Protein AF-A0A3C1LHM8-F1 (afdb_monomer)

Solvent-accessible surface area (backbone atoms only — not comparable to full-atom values): 5717 Å² total; per-residue (Å²): 110,46,43,53,65,80,62,56,66,75,41,35,35,38,31,22,63,44,85,96,46,71,78,43,46,34,33,31,73,39,71,60,98,61,35,34,35,34,37,38,58,54,85,90,48,77,45,80,45,82,44,49,25,81,42,71,26,41,43,80,77,44,78,48,54,70,70,59,52,51,53,52,49,57,76,58,46,63,86,88,74,71,77,77,78,74,82,83,89,84,94,77,89,134

pLDDT: mean 83.04, std 17.66, range [41.75, 97.94]

Mean predicted aligned error: 9.09 Å

Radius of gyration: 16.36 Å; Cα contacts (8 Å, |Δi|>4): 158; chains: 1; bounding box: 30×50×49 Å

Nearest PDB structures (foldseek):
  7zs1-assembly1_A  TM=5.410E-01  e=3.466E-01  Candidatus Kuenenia
  1ib8-assembly1_A  TM=6.057E-01  e=1.940E+00  Streptococcus pneumoniae
  8fl4-assembly1_LE  TM=3.933E-01  e=8.201E-01  Homo sapiens
  8i9p-assembly1_LT  TM=4.369E-01  e=1.730E+00  Thermochaetoides thermophila DSM 1495
  6rm3-assembly1_LT0  TM=3.261E-01  e=1.940E+00  Vairimorpha necatrix

Secondary structure (DSSP, 8-state):
-EEGGGPPTT-EEEEE-STTPPEEEEEEEEE-SSEEEEEEE-SS-EEEEEEETTSEESEEEEEEPHHHHHHHHHHHS-GGG-------------

Sequence (94 aa):
MFEFKLLEPGCYYVVQEKQDGPLSLMKVQMVTDHCVLLIHYGPDFELQEWRRKNDMLHDIVECLEDAKANMWRSFYRNPSEFDFETDDEDDDKM

Foldseek 3Di:
DAFQLVDDAQWWFFFAADVVHDTWIKHFPDDDPFWTWIWTDDLQDTDTDIDTRGRDTPTTDDIDDPVVVVVVVCVRDDVVPDDPPPPDDDDDDD

Structure (mmCIF, N/CA/C/O backbone):
data_AF-A0A3C1LHM8-F1
#
_entry.id   AF-A0A3C1LHM8-F1
#
loop_
_atom_site.group_PDB
_atom_site.id
_atom_site.type_symbol
_atom_site.label_atom_id
_atom_site.label_alt_id
_atom_site.label_comp_id
_atom_site.label_asym_id
_atom_site.label_entity_id
_atom_site.label_seq_id
_atom_site.pdbx_PDB_ins_code
_atom_site.Cartn_x
_atom_site.Cartn_y
_atom_site.Cartn_z
_atom_site.occupancy
_atom_site.B_iso_or_equiv
_atom_site.auth_seq_id
_atom_site.auth_comp_id
_atom_site.auth_asym_id
_atom_site.auth_atom_id
_atom_site.pdbx_PDB_model_num
ATOM 1 N N . MET A 1 1 ? -11.445 10.243 4.293 1.00 81.44 1 MET A N 1
ATOM 2 C CA . MET A 1 1 ? -10.400 9.612 5.119 1.00 81.44 1 MET A CA 1
ATOM 3 C C . MET A 1 1 ? -10.742 8.144 5.246 1.00 81.44 1 MET A C 1
ATOM 5 O O . MET A 1 1 ? -11.901 7.820 5.488 1.00 81.44 1 MET A O 1
ATOM 9 N N . PHE A 1 2 ? -9.754 7.297 5.014 1.00 94.00 2 PHE A N 1
ATOM 10 C CA . PHE A 1 2 ? -9.851 5.845 4.956 1.00 94.00 2 PHE A CA 1
ATOM 11 C C . PHE A 1 2 ? -8.967 5.221 6.037 1.00 94.00 2 PHE A C 1
ATOM 13 O O . PHE A 1 2 ? -8.250 5.924 6.744 1.00 94.00 2 PHE A O 1
ATOM 20 N N . GLU A 1 3 ? -9.005 3.900 6.154 1.00 95.00 3 GLU A N 1
ATOM 21 C CA . GLU A 1 3 ? -8.173 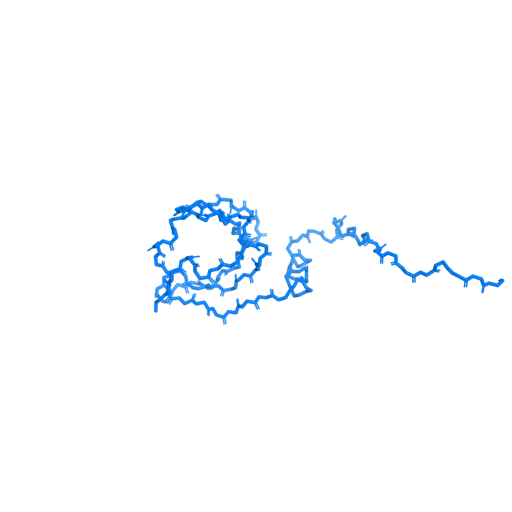3.132 7.079 1.00 95.00 3 GLU A CA 1
ATOM 22 C C . GLU A 1 3 ? -7.437 2.032 6.309 1.00 95.00 3 GLU A C 1
ATOM 24 O O . GLU A 1 3 ? -7.978 1.483 5.344 1.00 95.00 3 GLU A O 1
ATOM 29 N N . PHE A 1 4 ? -6.240 1.652 6.763 1.00 94.81 4 PHE A N 1
ATOM 30 C CA . PHE A 1 4 ? -5.454 0.579 6.132 1.00 94.81 4 PHE A CA 1
ATOM 31 C C . PHE A 1 4 ? -6.161 -0.786 6.138 1.00 94.81 4 PHE A C 1
ATOM 33 O O . PHE A 1 4 ? -5.815 -1.656 5.344 1.00 94.81 4 PHE A O 1
ATOM 40 N N . LYS A 1 5 ? -7.177 -0.989 6.989 1.00 95.00 5 LYS A N 1
ATOM 41 C CA . LYS A 1 5 ? -8.000 -2.212 7.006 1.00 95.00 5 LYS A CA 1
ATOM 42 C C . LYS A 1 5 ? -8.762 -2.478 5.704 1.00 95.00 5 LYS A C 1
ATOM 44 O O . LYS A 1 5 ? -9.252 -3.587 5.530 1.00 95.00 5 LYS A O 1
ATOM 49 N N . LEU A 1 6 ? -8.939 -1.456 4.865 1.00 94.81 6 LEU A N 1
ATOM 50 C CA . LEU A 1 6 ? -9.648 -1.563 3.589 1.00 94.81 6 LEU A CA 1
ATOM 51 C C . LEU A 1 6 ? -8.768 -2.133 2.474 1.00 94.81 6 LEU A C 1
ATOM 53 O O . LEU A 1 6 ? -9.274 -2.396 1.390 1.00 94.81 6 LEU A O 1
ATOM 57 N N . LEU A 1 7 ? -7.466 -2.277 2.722 1.00 95.06 7 LEU A N 1
ATOM 58 C CA . LEU A 1 7 ? -6.517 -2.734 1.724 1.00 95.06 7 LEU A CA 1
ATOM 59 C C . LEU A 1 7 ? -6.350 -4.252 1.779 1.00 95.06 7 LEU A C 1
ATOM 61 O O . LEU A 1 7 ? -6.312 -4.850 2.859 1.00 95.06 7 LEU A O 1
ATOM 65 N N . GLU A 1 8 ? -6.196 -4.857 0.609 1.00 93.81 8 GLU A N 1
ATOM 66 C CA . GLU A 1 8 ? -6.110 -6.304 0.445 1.00 93.81 8 GLU A CA 1
ATOM 67 C C . GLU A 1 8 ? -4.654 -6.755 0.252 1.00 93.81 8 GLU A C 1
ATOM 69 O O . GLU A 1 8 ? -3.883 -6.083 -0.440 1.00 93.81 8 GLU A O 1
ATOM 74 N N . PRO A 1 9 ? -4.235 -7.876 0.872 1.00 95.06 9 PRO A N 1
ATOM 75 C CA . PRO A 1 9 ? -2.885 -8.403 0.708 1.00 95.06 9 PRO A CA 1
ATOM 76 C C . PRO A 1 9 ? -2.623 -8.807 -0.744 1.00 95.06 9 PRO A C 1
ATOM 78 O O . PRO A 1 9 ? -3.471 -9.404 -1.397 1.00 95.06 9 PRO A O 1
ATOM 81 N N . GLY A 1 10 ? -1.420 -8.517 -1.232 1.00 91.88 10 GLY A N 1
ATOM 82 C CA . GLY A 1 10 ? -1.011 -8.772 -2.613 1.00 91.88 10 GLY A CA 1
ATOM 83 C C . GLY A 1 10 ? -1.272 -7.601 -3.561 1.00 91.88 10 GLY A C 1
ATOM 84 O O . GLY A 1 10 ? -0.553 -7.484 -4.549 1.00 91.88 10 GLY A O 1
ATOM 85 N N . CYS A 1 11 ? -2.198 -6.699 -3.228 1.00 93.56 11 CYS A N 1
ATOM 86 C CA . CYS A 1 11 ? -2.579 -5.581 -4.086 1.00 93.56 11 CYS A CA 1
ATOM 87 C C . CYS A 1 11 ? -1.630 -4.378 -3.971 1.00 93.56 11 CYS A C 1
ATOM 89 O O . CYS A 1 11 ? -1.002 -4.127 -2.931 1.00 93.56 11 CYS A O 1
ATOM 91 N N . TYR A 1 12 ? -1.565 -3.609 -5.059 1.00 94.62 12 TYR A N 1
ATOM 92 C CA . TYR A 1 12 ? -0.831 -2.351 -5.146 1.00 94.62 12 TYR A CA 1
ATOM 93 C C . TYR A 1 12 ? -1.806 -1.184 -5.129 1.00 94.62 12 TYR A C 1
ATOM 95 O O . TYR A 1 12 ? -2.802 -1.188 -5.849 1.00 94.62 12 TYR A O 1
ATOM 103 N N . TYR A 1 13 ? -1.490 -0.160 -4.347 1.00 95.31 13 TYR A N 1
ATOM 104 C CA . TYR A 1 13 ? -2.328 1.021 -4.209 1.00 95.31 13 TYR A CA 1
ATOM 105 C C . TYR A 1 13 ? -1.518 2.287 -4.435 1.00 95.31 13 TYR A C 1
ATOM 107 O O . TYR A 1 13 ? -0.414 2.431 -3.905 1.00 95.31 13 TYR A O 1
ATOM 115 N N . VAL A 1 14 ? -2.108 3.221 -5.176 1.00 94.69 14 VAL A N 1
ATOM 116 C CA . VAL A 1 14 ? -1.693 4.622 -5.167 1.00 94.69 14 VAL A CA 1
ATOM 117 C C . VAL A 1 14 ? -2.516 5.323 -4.098 1.00 94.69 14 VAL A C 1
ATOM 119 O O . VAL A 1 14 ? -3.747 5.348 -4.166 1.00 94.69 14 VAL A O 1
ATOM 122 N N . VAL A 1 15 ? -1.847 5.874 -3.091 1.00 95.19 15 VAL A N 1
ATOM 123 C CA . VAL A 1 15 ? -2.510 6.488 -1.936 1.00 95.19 15 VAL A CA 1
ATOM 124 C C . VAL A 1 15 ? -1.978 7.877 -1.647 1.00 95.19 15 VAL A C 1
ATOM 126 O O . VAL A 1 15 ? -0.873 8.243 -2.048 1.00 95.19 15 VAL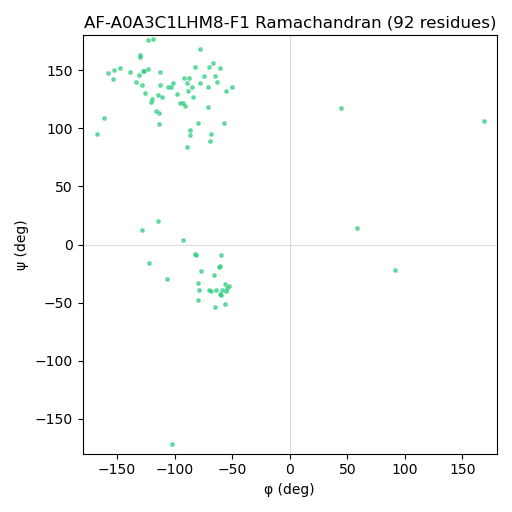 A O 1
ATOM 129 N N . GLN A 1 16 ? -2.768 8.631 -0.889 1.00 96.50 16 GLN A N 1
ATOM 130 C CA . GLN A 1 16 ? -2.338 9.856 -0.240 1.00 96.50 16 GLN A CA 1
ATOM 131 C C . GLN A 1 16 ? -2.434 9.649 1.275 1.00 96.50 16 GLN A C 1
ATOM 133 O O . GLN A 1 16 ? -3.518 9.460 1.826 1.00 96.50 16 GLN A O 1
ATOM 138 N N . GLU A 1 17 ? -1.303 9.662 1.980 1.00 93.19 17 GLU A N 1
ATOM 139 C CA . GLU A 1 17 ? -1.304 9.401 3.429 1.00 93.19 17 GLU A CA 1
ATOM 140 C C . GLU A 1 17 ? -1.720 10.622 4.259 1.00 93.19 17 GLU A C 1
ATOM 142 O O . GLU A 1 17 ? -2.345 10.480 5.309 1.00 93.19 17 GLU A O 1
ATOM 147 N N . LYS A 1 18 ? -1.389 11.831 3.792 1.00 94.62 18 LYS A N 1
ATOM 148 C CA . LYS A 1 18 ? -1.677 13.102 4.472 1.00 94.62 18 LYS A CA 1
ATOM 149 C C . LYS A 1 18 ? -2.416 14.042 3.533 1.00 94.62 18 LYS A C 1
ATOM 151 O O . LYS A 1 18 ? -2.166 14.025 2.333 1.00 94.62 18 LYS A O 1
ATOM 156 N N . GLN A 1 19 ? -3.271 14.890 4.094 1.00 94.12 19 GLN A N 1
ATOM 157 C CA . GLN A 1 19 ? -3.909 15.964 3.337 1.00 94.12 19 GLN A CA 1
ATOM 158 C C . GLN A 1 19 ? -2.839 16.833 2.661 1.00 94.12 19 GLN A C 1
ATOM 160 O O . GLN A 1 19 ? -1.850 17.188 3.303 1.00 94.12 19 GLN A O 1
ATOM 165 N N . ASP A 1 20 ? -3.022 17.105 1.368 1.00 93.44 20 ASP A N 1
ATOM 166 C CA . ASP A 1 20 ? -2.082 17.845 0.511 1.00 93.44 20 ASP A CA 1
ATOM 167 C C . ASP A 1 20 ? -0.669 17.220 0.402 1.00 93.44 20 ASP A C 1
ATOM 169 O O . ASP A 1 20 ? 0.273 17.856 -0.070 1.00 93.44 20 ASP A O 1
ATOM 173 N N . GLY A 1 21 ? -0.500 15.962 0.828 1.00 93.12 21 GLY A N 1
ATOM 174 C CA . GLY A 1 21 ? 0.747 15.206 0.688 1.00 93.12 21 GLY A CA 1
ATOM 175 C C . GLY A 1 21 ? 0.961 14.657 -0.730 1.00 93.12 21 GLY A C 1
ATOM 176 O O . GLY A 1 21 ? 0.031 14.651 -1.538 1.00 93.12 21 GLY A O 1
ATOM 177 N N . PRO A 1 22 ? 2.166 14.161 -1.060 1.00 93.50 22 PRO A N 1
ATOM 178 C CA . PRO A 1 22 ? 2.399 13.501 -2.340 1.00 93.50 22 PRO A CA 1
ATOM 179 C C . PRO A 1 22 ? 1.619 12.184 -2.438 1.00 93.50 22 PRO A C 1
ATOM 181 O O . PRO A 1 22 ? 1.314 11.553 -1.422 1.00 93.50 22 PRO A O 1
ATOM 184 N N . LEU A 1 23 ? 1.347 11.757 -3.672 1.00 93.12 23 LEU A N 1
ATOM 185 C CA . LEU A 1 23 ? 0.883 10.400 -3.943 1.00 93.12 23 LEU A CA 1
ATOM 186 C C . LEU A 1 23 ? 2.065 9.435 -3.899 1.00 93.12 23 LEU A C 1
ATOM 188 O O . LEU A 1 23 ? 3.140 9.742 -4.419 1.00 93.12 23 LEU A O 1
ATOM 192 N N . SER A 1 24 ? 1.856 8.271 -3.299 1.00 91.12 24 SER A N 1
ATOM 193 C CA . SER A 1 24 ? 2.859 7.214 -3.213 1.00 91.12 24 SER A CA 1
ATOM 194 C C . SER A 1 24 ? 2.273 5.875 -3.643 1.00 91.12 24 SER A C 1
ATOM 196 O O . SER A 1 24 ? 1.090 5.598 -3.437 1.00 91.12 24 SER A O 1
ATOM 198 N N . LEU A 1 25 ? 3.117 5.050 -4.266 1.00 91.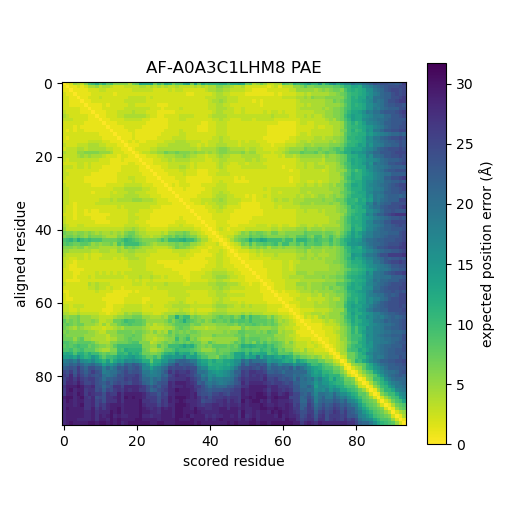94 25 LEU A N 1
ATOM 199 C CA . LEU A 1 25 ? 2.799 3.659 -4.551 1.00 91.94 25 LEU A CA 1
ATOM 200 C C . LEU A 1 25 ? 3.222 2.800 -3.363 1.00 91.94 25 LEU A C 1
ATOM 202 O O . LEU A 1 25 ? 4.362 2.883 -2.895 1.00 91.94 25 LEU A O 1
ATOM 206 N N . MET A 1 26 ? 2.327 1.921 -2.929 1.00 93.38 26 MET A N 1
ATOM 207 C CA . MET A 1 26 ? 2.648 0.901 -1.942 1.00 93.38 26 MET A CA 1
ATOM 208 C C . MET A 1 26 ? 2.010 -0.442 -2.285 1.00 93.38 26 MET A C 1
ATO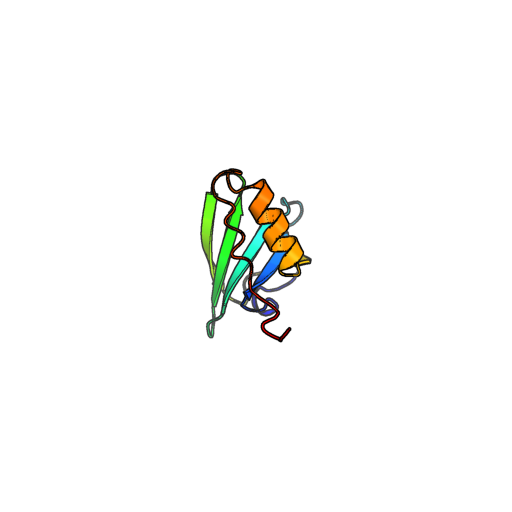M 210 O O . MET A 1 26 ? 0.923 -0.500 -2.858 1.00 93.38 26 MET A O 1
ATOM 214 N N . LYS A 1 27 ? 2.681 -1.530 -1.907 1.00 94.75 27 LYS A N 1
ATOM 215 C CA . LYS A 1 27 ? 2.125 -2.886 -1.933 1.00 94.75 27 LYS A CA 1
ATOM 216 C C . LYS A 1 27 ? 1.749 -3.310 -0.527 1.00 94.75 27 LYS A C 1
ATOM 218 O O . LYS A 1 27 ? 2.553 -3.172 0.394 1.00 94.75 27 LYS A O 1
ATOM 223 N N . VAL A 1 28 ? 0.577 -3.913 -0.374 1.00 96.19 28 VAL A N 1
ATOM 224 C CA . VAL A 1 28 ? 0.232 -4.620 0.860 1.00 96.19 28 VAL A CA 1
ATOM 225 C C . VAL A 1 28 ? 0.891 -5.991 0.835 1.00 96.19 28 VAL A C 1
ATOM 227 O O . VAL A 1 28 ? 0.457 -6.897 0.127 1.00 96.19 28 VAL A O 1
ATOM 230 N N . GLN A 1 29 ? 1.963 -6.159 1.600 1.00 96.19 29 GLN A N 1
ATOM 231 C CA . GLN A 1 29 ? 2.702 -7.417 1.631 1.0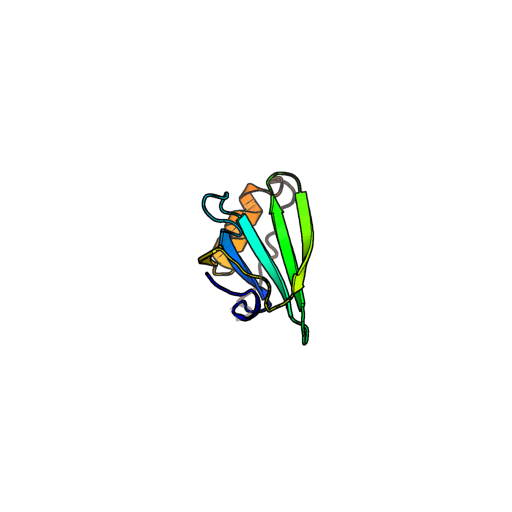0 96.19 29 GLN A CA 1
ATOM 232 C C . GLN A 1 29 ? 2.002 -8.465 2.496 1.00 96.19 29 GLN A C 1
ATOM 234 O O . GLN A 1 29 ? 2.000 -9.645 2.159 1.00 96.19 29 GLN A O 1
ATOM 239 N N . MET A 1 30 ? 1.428 -8.047 3.626 1.00 95.56 30 MET A N 1
ATOM 240 C CA . MET A 1 30 ? 0.769 -8.951 4.565 1.00 95.56 30 MET A CA 1
ATOM 241 C C . MET A 1 30 ? -0.228 -8.193 5.439 1.00 95.56 30 MET A C 1
ATOM 243 O O . MET A 1 30 ? 0.007 -7.049 5.822 1.00 95.56 30 MET A O 1
ATOM 247 N N . VAL A 1 31 ? -1.309 -8.867 5.818 1.00 96.44 31 VAL A N 1
ATOM 248 C CA . VAL A 1 31 ? -2.287 -8.380 6.793 1.00 96.44 31 VAL A CA 1
ATOM 249 C C . VAL A 1 31 ? -2.332 -9.368 7.962 1.00 96.44 31 VAL A C 1
ATOM 251 O O . VAL A 1 31 ? -2.539 -10.558 7.752 1.00 96.44 31 VAL A O 1
ATOM 254 N N . THR A 1 32 ? -2.120 -8.888 9.189 1.00 96.44 32 THR A N 1
ATOM 255 C CA . THR A 1 32 ? -2.278 -9.669 10.435 1.00 96.44 32 THR A CA 1
ATOM 256 C C . THR A 1 32 ? -3.593 -9.304 11.118 1.00 96.44 32 THR A C 1
ATOM 258 O O . THR A 1 32 ? -4.382 -8.557 10.549 1.00 96.44 32 THR A O 1
ATOM 261 N N . ASP A 1 33 ? -3.862 -9.762 12.343 1.00 96.62 33 ASP A N 1
ATOM 262 C CA . ASP A 1 33 ? -5.095 -9.397 13.059 1.00 96.62 33 ASP A CA 1
ATOM 263 C C . ASP A 1 33 ? -5.234 -7.881 13.265 1.00 96.62 33 ASP A C 1
ATOM 265 O O . ASP A 1 33 ? -6.317 -7.325 13.059 1.00 96.62 33 ASP A O 1
ATOM 269 N N . HIS A 1 34 ? -4.129 -7.192 13.571 1.00 96.75 34 HIS A N 1
ATOM 270 C CA . HIS A 1 34 ? -4.135 -5.779 13.972 1.00 96.75 34 HIS A CA 1
ATOM 271 C C . HIS A 1 34 ? -3.298 -4.849 13.091 1.00 96.75 34 HIS A C 1
ATOM 273 O O . HIS A 1 34 ? -3.484 -3.630 13.152 1.00 96.75 34 HIS A O 1
ATOM 279 N N . CYS A 1 35 ? -2.397 -5.393 12.276 1.00 97.88 35 CYS A N 1
ATOM 280 C CA . CYS A 1 35 ? -1.436 -4.605 11.517 1.00 97.88 35 CYS A CA 1
ATOM 281 C C . CYS A 1 35 ? -1.419 -4.999 10.041 1.00 97.88 35 CYS A C 1
ATOM 283 O O . CYS A 1 35 ? -1.882 -6.069 9.648 1.00 97.88 35 CYS A O 1
ATOM 285 N N . VAL A 1 36 ? -0.853 -4.110 9.239 1.00 97.38 36 VAL A N 1
ATOM 286 C CA . VAL A 1 36 ? -0.599 -4.284 7.816 1.00 97.38 36 VAL A CA 1
ATOM 287 C C . VAL A 1 36 ? 0.885 -4.022 7.586 1.00 97.38 36 VAL A C 1
ATOM 289 O O . VAL A 1 36 ? 1.419 -3.025 8.076 1.00 97.38 36 VAL A O 1
ATOM 292 N N . LEU A 1 37 ? 1.552 -4.938 6.888 1.00 97.56 37 LEU A N 1
ATOM 293 C CA . LEU A 1 37 ? 2.909 -4.752 6.389 1.00 97.56 37 LEU A CA 1
ATOM 294 C C . LEU A 1 37 ? 2.821 -4.210 4.966 1.00 97.56 37 LEU A C 1
ATOM 296 O O . LEU A 1 37 ? 2.229 -4.845 4.089 1.00 97.56 37 LEU A O 1
ATOM 300 N N . LEU A 1 38 ? 3.423 -3.050 4.754 1.00 96.50 38 LEU A N 1
ATOM 301 C CA . LEU A 1 38 ? 3.446 -2.330 3.493 1.00 96.50 38 LEU A CA 1
ATOM 302 C C . LEU A 1 38 ? 4.867 -2.310 2.940 1.00 96.50 38 LEU A C 1
ATOM 304 O O . LEU A 1 38 ? 5.837 -2.273 3.697 1.00 96.50 38 LEU A O 1
ATOM 308 N N . ILE A 1 39 ? 4.980 -2.301 1.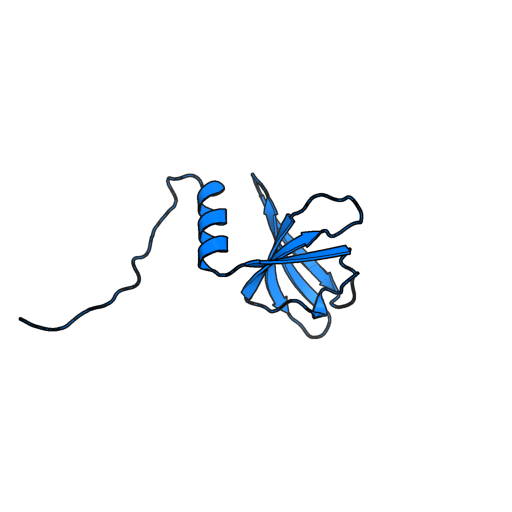618 1.00 94.56 39 ILE A N 1
ATOM 309 C CA . ILE A 1 39 ? 6.213 -1.956 0.915 1.00 94.56 39 ILE A CA 1
ATOM 310 C C . ILE A 1 39 ? 5.944 -0.659 0.172 1.00 94.56 39 ILE A C 1
ATOM 312 O O . ILE A 1 39 ? 5.137 -0.644 -0.755 1.00 94.56 39 ILE A O 1
ATOM 316 N N . HIS A 1 40 ? 6.604 0.414 0.588 1.00 91.69 40 HIS A N 1
ATOM 317 C CA . HIS A 1 40 ? 6.612 1.682 -0.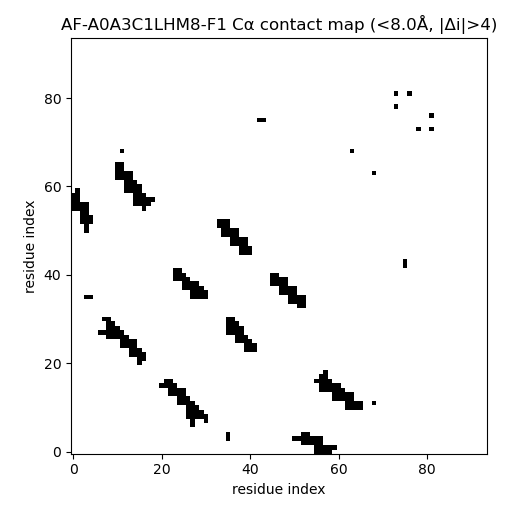124 1.00 91.69 40 HIS A CA 1
ATOM 318 C C . HIS A 1 40 ? 7.694 1.649 -1.188 1.00 91.69 40 HIS A C 1
ATOM 320 O O . HIS A 1 40 ? 8.825 1.238 -0.915 1.00 91.69 40 HIS A O 1
ATOM 326 N N . TYR A 1 41 ? 7.350 2.128 -2.376 1.00 85.12 41 TYR A N 1
ATOM 327 C CA . TYR A 1 41 ? 8.294 2.218 -3.474 1.00 85.12 41 TYR A CA 1
ATOM 328 C C . TYR A 1 41 ? 8.621 3.679 -3.776 1.00 85.12 41 TYR A C 1
ATOM 330 O O . TYR A 1 41 ? 7.727 4.503 -3.980 1.00 85.12 41 TYR A O 1
ATOM 338 N N . GLY A 1 42 ? 9.912 3.998 -3.790 1.00 80.19 42 GLY A N 1
ATOM 339 C CA . GLY A 1 42 ? 10.448 5.294 -4.185 1.00 80.19 42 GLY A CA 1
ATOM 340 C C . GLY A 1 42 ? 11.455 5.162 -5.330 1.00 80.19 42 GLY A C 1
ATOM 341 O O . GLY A 1 42 ? 11.787 4.047 -5.727 1.00 80.19 42 GLY A O 1
ATOM 342 N N . PRO A 1 43 ? 11.967 6.292 -5.854 1.00 75.00 43 PRO A N 1
ATOM 343 C CA . PRO A 1 43 ? 12.906 6.290 -6.972 1.00 75.00 43 PRO A CA 1
ATOM 344 C C . PRO A 1 43 ? 14.160 5.444 -6.759 1.00 75.00 43 PRO A C 1
ATOM 346 O O . PRO A 1 43 ? 14.579 4.738 -7.666 1.00 75.00 43 PRO A O 1
ATOM 349 N N . ASP A 1 44 ? 14.703 5.484 -5.544 1.00 78.25 44 ASP A N 1
ATOM 350 C CA . ASP A 1 44 ? 15.985 4.861 -5.207 1.00 78.25 44 ASP A CA 1
ATOM 351 C C . ASP A 1 44 ? 15.883 3.943 -3.978 1.00 78.25 44 ASP A C 1
ATOM 353 O O . ASP A 1 44 ? 16.897 3.577 -3.382 1.00 78.25 44 ASP A O 1
ATOM 357 N N . PHE A 1 45 ? 14.665 3.613 -3.533 1.00 79.62 45 PHE A N 1
ATOM 358 C CA . PHE A 1 45 ? 14.472 2.797 -2.337 1.00 79.62 45 PHE A CA 1
ATOM 359 C C . PHE A 1 45 ? 13.171 1.9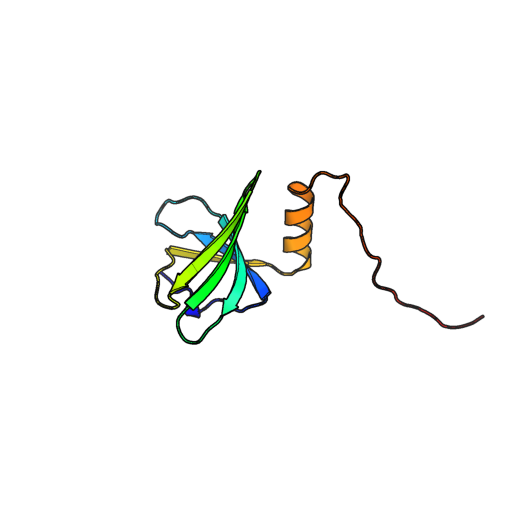95 -2.351 1.00 79.62 45 PHE A C 1
ATOM 361 O O . PHE A 1 45 ? 12.140 2.435 -2.859 1.00 79.62 45 PHE A O 1
ATOM 368 N N . GLU A 1 46 ? 13.218 0.849 -1.678 1.00 86.75 46 GLU A N 1
ATOM 369 C CA . GLU A 1 46 ? 12.044 0.134 -1.193 1.00 86.75 46 GLU A CA 1
ATOM 370 C C . GLU A 1 46 ? 12.079 0.156 0.336 1.00 86.75 46 GLU A C 1
ATOM 372 O O . GLU A 1 46 ? 13.099 -0.175 0.945 1.00 86.75 46 GLU A O 1
ATOM 377 N N . LEU A 1 47 ? 10.979 0.567 0.967 1.00 91.94 47 LEU A N 1
ATOM 378 C CA . LEU A 1 47 ? 10.878 0.630 2.422 1.00 91.94 47 LEU A CA 1
ATOM 379 C C . LEU A 1 47 ? 9.745 -0.264 2.909 1.00 91.94 47 LEU A C 1
ATOM 381 O O . LEU A 1 47 ? 8.589 -0.070 2.541 1.00 91.94 47 LEU A O 1
ATOM 385 N N . GLN A 1 48 ? 10.078 -1.215 3.780 1.00 95.62 48 GLN A N 1
ATOM 386 C CA . GLN A 1 48 ? 9.079 -1.995 4.501 1.00 95.62 48 GLN A CA 1
ATOM 387 C C . GLN A 1 48 ? 8.619 -1.235 5.744 1.00 95.62 48 GLN A C 1
ATOM 389 O O . GLN A 1 48 ? 9.441 -0.842 6.574 1.00 95.62 48 GLN A O 1
ATOM 394 N N . GLU A 1 49 ? 7.310 -1.064 5.891 1.00 96.06 49 GLU A N 1
ATOM 395 C CA . GLU A 1 49 ? 6.706 -0.344 7.010 1.00 96.06 49 GLU A CA 1
ATOM 396 C C . GLU A 1 49 ? 5.527 -1.123 7.598 1.00 96.06 49 GLU A C 1
ATOM 398 O O . GLU A 1 49 ? 4.711 -1.705 6.885 1.00 96.06 49 GLU A O 1
ATOM 403 N N . TRP A 1 50 ? 5.419 -1.106 8.927 1.00 97.50 50 TRP A N 1
ATOM 404 C CA . TRP A 1 50 ? 4.257 -1.620 9.641 1.00 97.50 50 TRP A CA 1
ATOM 405 C C . TRP A 1 50 ? 3.302 -0.491 10.006 1.00 97.50 50 TRP A C 1
ATOM 407 O O . TRP A 1 50 ? 3.698 0.469 10.667 1.00 97.50 50 TRP A O 1
ATOM 417 N N . ARG A 1 51 ? 2.022 -0.665 9.674 1.00 97.38 51 ARG A N 1
ATOM 418 C CA . ARG A 1 51 ? 0.934 0.227 10.094 1.00 97.38 51 ARG A CA 1
ATOM 419 C C . ARG A 1 51 ? -0.142 -0.535 10.840 1.00 97.38 51 ARG A C 1
ATOM 421 O O . ARG A 1 51 ? -0.353 -1.725 10.605 1.00 97.38 51 ARG A O 1
ATOM 428 N N . ARG A 1 52 ? -0.841 0.128 11.762 1.00 97.94 52 ARG A N 1
ATOM 429 C CA . ARG A 1 52 ? -2.043 -0.459 12.363 1.00 97.94 52 ARG A CA 1
ATOM 430 C C . ARG A 1 52 ? -3.159 -0.401 11.332 1.00 97.94 52 ARG A C 1
ATOM 432 O O . ARG A 1 52 ? -3.293 0.576 10.606 1.00 97.94 52 ARG A O 1
ATOM 439 N N . LYS A 1 53 ? -4.024 -1.411 11.320 1.00 96.44 53 LYS A N 1
ATOM 440 C CA . LYS A 1 53 ? -5.204 -1.442 10.441 1.00 96.44 53 LYS A CA 1
ATOM 441 C C . LYS A 1 53 ? -6.083 -0.197 10.555 1.00 96.44 53 LYS A C 1
ATOM 443 O O . LYS A 1 53 ? -6.646 0.243 9.561 1.00 96.44 53 LYS A O 1
ATOM 448 N N . ASN A 1 54 ? -6.178 0.347 11.765 1.00 96.38 54 ASN A N 1
ATOM 449 C CA . ASN A 1 54 ? -7.016 1.499 12.082 1.00 96.38 54 ASN A CA 1
ATOM 450 C C . ASN A 1 54 ? -6.255 2.831 11.961 1.00 96.38 54 ASN A C 1
ATOM 452 O O . ASN A 1 54 ? -6.806 3.871 12.317 1.00 96.38 54 ASN A O 1
ATOM 456 N N . ASP A 1 55 ? -4.988 2.813 11.523 1.00 96.50 55 ASP A N 1
ATOM 457 C CA . ASP A 1 55 ? -4.305 4.053 11.170 1.00 96.50 55 ASP A CA 1
ATOM 458 C C . ASP A 1 55 ? -5.011 4.672 9.960 1.00 96.50 55 ASP A C 1
ATOM 460 O O . ASP A 1 55 ? -5.524 3.973 9.079 1.00 96.50 55 ASP A O 1
ATOM 464 N N . MET A 1 56 ? -5.054 5.999 9.937 1.00 95.44 56 MET A N 1
ATOM 465 C CA . MET A 1 56 ? -5.808 6.727 8.930 1.00 95.44 56 MET A CA 1
ATOM 466 C C . MET A 1 56 ? -4.973 6.981 7.672 1.00 95.44 56 MET A C 1
ATOM 468 O O . MET A 1 56 ? -3.785 7.298 7.746 1.00 95.44 56 MET A O 1
ATOM 472 N N . LEU A 1 57 ? -5.643 6.903 6.529 1.00 94.69 57 LEU A N 1
ATOM 473 C CA . LEU A 1 57 ? -5.192 7.314 5.204 1.00 94.69 57 LEU A CA 1
ATOM 474 C C . LEU A 1 57 ? -6.025 8.510 4.761 1.00 94.69 57 LEU A C 1
ATOM 476 O O . LEU A 1 57 ? -7.245 8.518 4.946 1.00 94.69 57 LEU A O 1
ATOM 480 N N . HIS A 1 58 ? -5.402 9.522 4.164 1.00 97.00 58 HIS A N 1
ATOM 481 C CA . HIS A 1 58 ? -6.171 10.645 3.641 1.00 97.00 58 HIS A CA 1
ATOM 482 C C . HIS A 1 58 ? -7.077 10.188 2.491 1.00 97.00 58 HIS A C 1
ATOM 484 O O . HIS A 1 58 ? -8.300 10.357 2.593 1.00 97.00 58 HIS A O 1
ATOM 490 N N . ASP A 1 59 ? -6.488 9.533 1.487 1.00 96.75 59 ASP A N 1
ATOM 491 C CA . ASP A 1 59 ? -7.189 9.046 0.300 1.00 96.75 59 ASP A CA 1
ATOM 492 C C . ASP A 1 59 ? -6.598 7.739 -0.263 1.00 96.75 59 ASP A C 1
ATOM 494 O O . ASP A 1 59 ? -5.399 7.473 -0.127 1.00 96.75 59 ASP A O 1
ATOM 498 N N . ILE A 1 60 ? -7.449 6.940 -0.910 1.00 95.88 60 ILE A N 1
ATOM 499 C CA . ILE A 1 60 ? -7.066 5.776 -1.719 1.00 95.88 60 ILE A CA 1
ATOM 500 C C . ILE A 1 60 ? -7.441 6.121 -3.159 1.00 95.88 60 ILE A C 1
ATOM 502 O O . ILE A 1 60 ? -8.616 6.102 -3.514 1.00 95.88 60 ILE A O 1
ATOM 506 N N . VAL A 1 61 ? -6.442 6.460 -3.973 1.00 95.19 61 VAL A N 1
ATOM 507 C CA . VAL A 1 61 ? -6.665 7.023 -5.311 1.00 95.19 61 VAL A CA 1
ATOM 508 C C . VAL A 1 61 ? -7.003 5.929 -6.316 1.00 95.19 61 VAL A C 1
ATOM 510 O O . VAL A 1 61 ? -7.960 6.052 -7.075 1.00 95.19 61 VAL A O 1
ATOM 513 N N . GLU A 1 62 ? -6.217 4.852 -6.324 1.00 93.88 62 GLU A N 1
ATOM 514 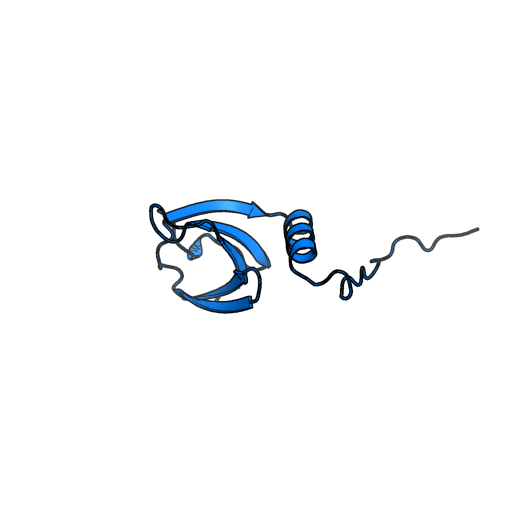C CA . GLU A 1 62 ? -6.391 3.742 -7.260 1.00 93.88 62 GLU A CA 1
ATOM 515 C C . GLU A 1 62 ? -5.842 2.445 -6.653 1.00 93.88 62 GLU A C 1
ATOM 517 O O . GLU A 1 62 ? -4.803 2.445 -5.988 1.00 93.88 62 GLU A O 1
ATOM 522 N N . CYS A 1 63 ? -6.533 1.333 -6.910 1.00 94.38 63 CYS A N 1
ATOM 523 C CA . CYS A 1 63 ? -5.982 -0.012 -6.775 1.00 94.38 63 CYS A CA 1
ATOM 524 C C . CYS A 1 63 ? -5.479 -0.447 -8.153 1.00 94.38 63 CYS A C 1
ATOM 526 O O . CYS A 1 63 ? -6.250 -0.457 -9.113 1.00 94.38 63 CYS A O 1
ATOM 528 N N . LEU A 1 64 ? -4.197 -0.779 -8.263 1.00 90.25 64 LEU A N 1
ATOM 529 C CA . LEU A 1 64 ? -3.586 -1.175 -9.525 1.00 90.25 64 LEU A CA 1
ATOM 530 C C . LEU A 1 64 ? -3.700 -2.683 -9.735 1.00 90.25 64 LEU A C 1
ATOM 532 O O . LEU A 1 64 ? -3.460 -3.473 -8.824 1.00 90.25 64 LEU A O 1
ATOM 536 N N . GLU A 1 65 ? -3.993 -3.060 -10.974 1.00 84.75 65 GLU A N 1
ATOM 537 C CA . GLU A 1 65 ? -3.817 -4.425 -11.464 1.00 84.75 65 GLU A CA 1
ATOM 538 C C . GLU A 1 65 ? -2.323 -4.757 -11.591 1.00 84.75 65 GLU A C 1
ATOM 540 O O . GLU A 1 65 ? -1.495 -3.876 -11.860 1.00 84.75 65 GLU A O 1
ATOM 545 N N . ASP A 1 66 ? -1.980 -6.039 -11.466 1.00 78.69 66 ASP A N 1
ATOM 546 C CA . ASP A 1 66 ? -0.591 -6.512 -11.464 1.00 78.69 66 ASP A CA 1
ATOM 547 C C . ASP A 1 66 ? 0.201 -6.060 -12.698 1.00 78.69 66 ASP A C 1
ATOM 549 O O . ASP A 1 66 ? 1.363 -5.668 -12.583 1.00 78.69 66 ASP A O 1
ATOM 553 N N . ALA A 1 67 ? -0.433 -6.014 -13.874 1.00 82.38 67 ALA A N 1
ATOM 554 C CA . ALA A 1 67 ? 0.202 -5.544 -15.104 1.00 82.38 67 ALA A CA 1
ATOM 555 C C . ALA A 1 67 ? 0.687 -4.084 -15.000 1.00 82.38 67 ALA A C 1
ATOM 557 O O . ALA A 1 67 ? 1.814 -3.768 -15.392 1.00 82.38 67 ALA A O 1
ATOM 558 N N . LYS A 1 68 ? -0.130 -3.188 -14.426 1.00 84.00 68 LYS A N 1
ATOM 559 C CA . LYS A 1 68 ? 0.237 -1.775 -14.224 1.00 84.00 68 LYS A CA 1
ATOM 560 C C . LYS A 1 68 ? 1.319 -1.631 -13.155 1.00 84.00 68 LYS A C 1
ATOM 562 O O . LYS A 1 68 ? 2.241 -0.834 -13.325 1.00 84.00 68 LYS A O 1
ATOM 567 N N . ALA A 1 69 ? 1.237 -2.413 -12.078 1.00 79.25 69 ALA A N 1
ATOM 568 C CA . ALA A 1 69 ? 2.252 -2.423 -11.027 1.00 79.25 69 ALA A CA 1
ATOM 569 C C . ALA A 1 69 ? 3.617 -2.916 -11.544 1.00 79.25 69 ALA A C 1
ATOM 571 O O . ALA A 1 69 ? 4.655 -2.342 -11.213 1.00 79.25 69 ALA A O 1
ATOM 572 N N . ASN A 1 70 ? 3.625 -3.930 -12.410 1.00 78.06 70 ASN A N 1
ATOM 573 C CA . ASN A 1 70 ? 4.837 -4.436 -13.054 1.00 78.06 70 ASN A CA 1
ATOM 574 C C . ASN A 1 70 ? 5.426 -3.429 -14.046 1.00 78.06 70 ASN A C 1
ATOM 576 O O . ASN A 1 70 ? 6.639 -3.217 -14.056 1.00 78.06 70 ASN A O 1
ATOM 580 N N . MET A 1 71 ? 4.581 -2.743 -14.820 1.00 80.75 71 MET A N 1
ATOM 581 C CA . MET A 1 71 ? 5.031 -1.644 -15.674 1.00 80.75 71 MET A CA 1
ATOM 582 C C . MET A 1 71 ? 5.665 -0.524 -14.840 1.00 80.75 71 MET A C 1
ATOM 584 O O . MET A 1 71 ? 6.740 -0.044 -15.189 1.00 80.75 71 MET A O 1
ATOM 588 N N . TRP A 1 72 ? 5.073 -0.158 -13.700 1.00 76.75 72 TRP A N 1
ATOM 589 C CA . TRP A 1 72 ? 5.692 0.794 -12.777 1.00 76.75 72 TRP A CA 1
ATOM 590 C C . TRP A 1 72 ? 7.081 0.321 -12.339 1.00 76.75 72 TRP A C 1
ATOM 592 O O . TRP A 1 72 ? 8.057 1.043 -12.518 1.00 76.75 72 TRP A O 1
ATOM 602 N N . ARG A 1 73 ? 7.205 -0.926 -11.869 1.00 69.62 73 ARG A N 1
ATOM 603 C CA . ARG A 1 73 ? 8.492 -1.510 -11.454 1.00 69.62 73 ARG A CA 1
ATOM 604 C C . ARG A 1 73 ? 9.545 -1.463 -12.562 1.00 69.62 73 ARG A C 1
ATOM 606 O O . ARG A 1 73 ? 10.712 -1.244 -12.255 1.00 69.62 73 ARG A O 1
ATOM 613 N N . SER A 1 74 ? 9.146 -1.606 -13.827 1.00 71.88 74 SER A N 1
ATOM 614 C CA . SER A 1 74 ? 10.057 -1.514 -14.978 1.00 71.88 74 SER A CA 1
ATOM 615 C C . SER A 1 74 ? 10.666 -0.121 -15.191 1.00 71.88 74 SER A C 1
ATOM 617 O O . SER A 1 74 ? 11.770 -0.022 -15.713 1.00 71.88 74 SER A O 1
ATOM 619 N N . PHE A 1 75 ? 9.996 0.953 -14.755 1.00 70.06 75 PHE A N 1
ATOM 620 C CA . PHE A 1 75 ? 10.547 2.313 -14.832 1.00 70.06 75 PHE A CA 1
ATOM 621 C C . PHE A 1 75 ? 11.590 2.598 -13.746 1.00 70.06 75 PHE A C 1
ATOM 623 O O . PHE A 1 75 ? 12.405 3.503 -13.913 1.00 70.06 75 PHE A O 1
ATOM 630 N N . TYR A 1 76 ? 11.550 1.845 -12.643 1.00 64.44 76 TYR A N 1
ATOM 631 C CA . TYR A 1 76 ? 12.397 2.064 -11.468 1.00 64.44 76 TYR A CA 1
ATOM 632 C C . TYR A 1 76 ? 13.518 1.030 -11.321 1.00 64.44 76 TYR A C 1
ATOM 634 O O . TYR A 1 76 ? 14.592 1.366 -10.826 1.00 64.44 76 TYR A O 1
ATOM 642 N N . ARG A 1 77 ? 13.331 -0.213 -11.787 1.00 60.41 77 ARG A N 1
ATOM 643 C CA . ARG A 1 77 ? 14.449 -1.152 -11.949 1.00 60.41 77 ARG A CA 1
ATOM 644 C C . ARG A 1 77 ? 15.318 -0.712 -13.118 1.00 60.41 77 ARG A C 1
ATOM 646 O O . ARG A 1 77 ? 14.817 -0.399 -14.193 1.00 60.41 77 ARG A O 1
ATOM 653 N N . ASN A 1 78 ? 16.635 -0.747 -12.919 1.00 53.91 78 ASN A N 1
ATOM 654 C CA . ASN A 1 78 ? 17.588 -0.612 -14.015 1.00 53.91 78 ASN A CA 1
ATOM 655 C C . ASN A 1 78 ? 17.196 -1.586 -15.148 1.00 53.91 78 ASN A C 1
ATOM 657 O O . ASN A 1 78 ? 16.932 -2.758 -14.861 1.00 53.91 78 ASN A O 1
ATOM 661 N N . PRO A 1 79 ? 17.204 -1.156 -16.423 1.00 50.88 79 PRO A N 1
ATOM 662 C CA . PRO A 1 79 ? 16.767 -1.978 -17.558 1.00 50.88 79 PRO A CA 1
ATOM 663 C C . PRO A 1 79 ? 17.562 -3.286 -17.737 1.00 50.88 79 PRO A C 1
ATOM 665 O O . PRO A 1 79 ? 17.177 -4.136 -18.529 1.00 50.88 79 PRO A O 1
ATOM 668 N N . SER A 1 80 ? 18.663 -3.467 -17.003 1.00 52.06 80 SER A N 1
ATOM 669 C CA . SER A 1 80 ? 19.487 -4.676 -16.977 1.00 52.06 80 SER A CA 1
ATOM 670 C C . SER A 1 80 ? 18.978 -5.802 -16.062 1.00 52.06 80 SER A C 1
ATOM 672 O O . SER A 1 80 ? 19.552 -6.883 -16.106 1.00 52.06 80 SER A O 1
ATOM 674 N N . GLU A 1 81 ? 17.951 -5.579 -15.233 1.00 51.62 81 GLU A N 1
ATOM 675 C CA . GLU A 1 81 ? 17.390 -6.592 -14.308 1.00 51.62 81 GLU A CA 1
ATOM 676 C C . GLU A 1 81 ? 15.945 -7.001 -14.645 1.00 51.62 81 GLU A C 1
ATOM 678 O O . GLU A 1 81 ? 15.197 -7.485 -13.787 1.00 51.62 81 GLU A O 1
ATOM 683 N N . PHE A 1 82 ? 15.529 -6.762 -15.889 1.00 46.28 82 PHE A N 1
ATOM 684 C CA . PHE A 1 82 ? 14.221 -7.163 -16.389 1.00 46.28 82 PHE A CA 1
ATOM 685 C C . PHE A 1 82 ? 14.315 -8.572 -16.983 1.00 46.28 82 PHE A C 1
ATOM 687 O O . PHE A 1 82 ? 14.517 -8.738 -18.182 1.00 46.28 82 PHE A O 1
ATOM 694 N N . ASP A 1 83 ? 14.220 -9.584 -16.121 1.00 46.47 83 ASP A N 1
ATOM 695 C CA . ASP A 1 83 ? 14.006 -10.966 -16.548 1.00 46.47 83 ASP A CA 1
ATOM 696 C C . ASP A 1 83 ? 12.495 -11.171 -16.688 1.00 46.47 83 ASP A C 1
ATOM 698 O O . ASP A 1 83 ? 11.773 -11.318 -15.699 1.00 46.47 83 ASP A O 1
ATOM 702 N N . PHE A 1 84 ? 11.990 -11.072 -17.917 1.00 51.22 84 PHE A N 1
ATOM 703 C CA . PHE A 1 84 ? 10.701 -11.673 -18.231 1.00 51.22 84 PHE A CA 1
ATOM 704 C C . PHE A 1 84 ? 10.922 -13.185 -18.196 1.00 51.22 84 PHE A C 1
ATOM 706 O O . PHE A 1 84 ? 11.234 -13.781 -19.230 1.00 51.22 84 PHE A O 1
ATOM 713 N N . GLU A 1 85 ? 10.748 -13.812 -17.029 1.00 45.97 85 GLU A N 1
ATOM 714 C CA . GLU A 1 85 ? 10.356 -15.218 -17.034 1.00 45.97 85 GLU A CA 1
ATOM 715 C C . GLU A 1 85 ? 9.050 -15.280 -17.828 1.00 45.97 85 GLU A C 1
ATOM 717 O O . GLU A 1 85 ? 8.003 -14.764 -17.433 1.00 45.97 85 GLU A O 1
ATOM 722 N N . THR A 1 86 ? 9.199 -15.772 -19.052 1.00 43.62 86 THR A N 1
ATOM 723 C CA . THR A 1 86 ? 8.129 -16.031 -19.997 1.00 43.62 86 THR A CA 1
ATOM 724 C C . THR A 1 86 ? 7.357 -17.195 -19.398 1.00 43.62 86 THR A C 1
ATOM 726 O O . THR A 1 86 ? 7.805 -18.327 -19.520 1.00 43.62 86 THR A O 1
ATOM 729 N N . ASP A 1 87 ? 6.280 -16.911 -18.665 1.00 42.50 87 ASP A N 1
ATOM 730 C CA . ASP A 1 87 ? 5.389 -17.963 -18.177 1.00 42.50 87 ASP A CA 1
ATOM 731 C C . ASP A 1 87 ? 4.617 -18.520 -19.387 1.00 42.50 87 ASP A C 1
ATOM 733 O O . ASP A 1 87 ? 3.971 -17.776 -20.132 1.00 42.50 87 ASP A O 1
ATOM 737 N N . ASP A 1 88 ? 4.846 -19.811 -19.619 1.00 55.72 88 ASP A N 1
ATOM 738 C CA . ASP A 1 88 ? 4.569 -20.647 -20.790 1.00 55.72 88 ASP A CA 1
ATOM 739 C C . ASP A 1 88 ? 3.088 -20.760 -21.200 1.00 55.72 88 ASP A C 1
ATOM 741 O O . ASP A 1 88 ? 2.218 -20.769 -20.338 1.00 55.72 88 ASP A O 1
ATOM 745 N N . GLU A 1 89 ? 2.816 -20.995 -22.498 1.00 47.88 89 GLU A N 1
ATOM 746 C CA . GLU A 1 89 ? 1.653 -21.771 -22.992 1.00 47.88 89 GLU A CA 1
ATOM 747 C C . GLU A 1 89 ? 1.805 -22.105 -24.502 1.00 47.88 89 GLU A C 1
ATOM 749 O O . GLU A 1 89 ? 1.550 -21.270 -25.367 1.00 47.88 89 GLU A O 1
ATOM 754 N N . ASP A 1 90 ? 2.334 -23.294 -24.837 1.00 45.03 90 ASP A N 1
ATOM 755 C CA . ASP A 1 90 ? 1.580 -24.375 -25.512 1.00 45.03 90 ASP A CA 1
ATOM 756 C C . ASP A 1 90 ? 2.496 -25.509 -26.025 1.00 45.03 90 ASP A C 1
ATOM 758 O O . ASP A 1 90 ? 3.187 -25.421 -27.045 1.00 45.03 90 ASP A O 1
ATOM 762 N N . ASP A 1 91 ? 2.432 -26.622 -25.300 1.00 60.97 91 ASP A N 1
ATOM 763 C CA . ASP A 1 91 ? 2.802 -27.967 -25.722 1.00 60.97 91 ASP A CA 1
ATOM 764 C C . ASP A 1 91 ? 1.575 -28.603 -26.410 1.00 60.97 91 ASP A C 1
ATOM 766 O O . ASP A 1 91 ? 0.716 -29.142 -25.719 1.00 60.97 91 ASP A O 1
ATOM 770 N N . ASP A 1 92 ? 1.434 -28.542 -27.746 1.00 55.97 92 ASP A N 1
ATOM 771 C CA . ASP A 1 92 ? 0.664 -29.567 -28.485 1.00 55.97 92 ASP A CA 1
ATOM 772 C C . ASP A 1 92 ? 0.965 -29.614 -30.006 1.00 55.97 92 ASP A C 1
ATOM 774 O O . ASP A 1 92 ? 0.559 -28.758 -30.787 1.00 55.97 92 ASP A O 1
ATOM 778 N N . LYS A 1 93 ? 1.647 -30.696 -30.413 1.00 51.56 93 LYS A N 1
ATOM 779 C CA . LYS A 1 93 ? 1.608 -31.413 -31.713 1.00 51.56 93 LYS A CA 1
ATOM 780 C C . LYS A 1 93 ? 1.615 -30.620 -33.041 1.00 51.56 93 LYS A C 1
ATOM 782 O O . LYS A 1 93 ? 0.585 -30.107 -33.467 1.00 51.56 93 LYS A O 1
ATOM 787 N N . MET A 1 94 ? 2.670 -30.829 -33.844 1.00 41.75 94 MET A N 1
ATOM 788 C CA . MET A 1 94 ? 2.646 -31.667 -35.073 1.00 41.75 94 MET A CA 1
ATOM 789 C C . MET A 1 94 ? 4.055 -31.974 -35.588 1.00 41.75 94 MET A C 1
ATOM 791 O O . MET A 1 94 ? 4.867 -31.033 -35.702 1.00 41.75 94 MET A O 1
#